Protein AF-A0A9E4AK08-F1 (afdb_monomer)

Secondary structure (DSSP, 8-state):
--------GGGS-HHHHHHHHHHHHHHHHHTT-HHHHHHHHHHHTT-TT-HHHHHHHHHHHHTTT--HHHHHHHHHHHHHHTT--

pLDDT: mean 72.12, std 13.11, range [38.84, 90.44]

Structure (mmCIF, N/CA/C/O backbone):
data_AF-A0A9E4AK08-F1
#
_entry.id   AF-A0A9E4AK08-F1
#
loop_
_atom_site.group_PDB
_atom_site.id
_atom_site.type_symbol
_atom_site.label_atom_id
_atom_site.label_alt_id
_atom_site.label_comp_id
_atom_site.label_asym_id
_atom_site.label_entity_id
_atom_site.label_seq_id
_atom_site.pdbx_PDB_ins_code
_atom_site.Cartn_x
_atom_site.Cartn_y
_atom_site.Cartn_z
_atom_site.occupancy
_atom_site.B_iso_or_equiv
_atom_site.auth_seq_id
_atom_site.auth_comp_id
_atom_site.auth_asym_id
_atom_site.auth_atom_id
_atom_site.pdbx_PDB_model_num
ATOM 1 N N . MET A 1 1 ? -13.829 23.224 14.574 1.00 45.19 1 MET A N 1
ATOM 2 C CA . MET A 1 1 ? -13.955 22.126 13.594 1.00 45.19 1 MET A CA 1
ATOM 3 C C . MET A 1 1 ? -13.622 20.851 14.353 1.00 45.19 1 MET A C 1
ATOM 5 O O . MET A 1 1 ? -12.554 20.814 14.949 1.00 45.19 1 MET A O 1
ATOM 9 N N . GLN A 1 2 ? -14.583 19.937 14.507 1.00 41.06 2 GLN A N 1
ATOM 10 C CA . GLN A 1 2 ? -14.488 18.780 15.407 1.00 41.06 2 GLN A CA 1
ATOM 11 C C . GLN A 1 2 ? -13.234 17.933 15.150 1.00 41.06 2 GLN A C 1
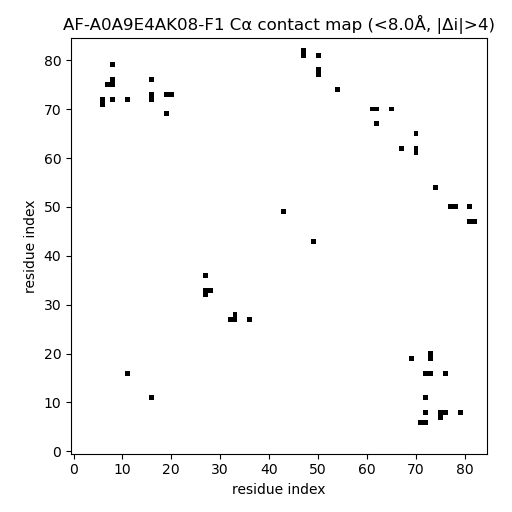ATOM 13 O O . GLN A 1 2 ? -12.976 17.511 14.026 1.00 41.06 2 GLN A O 1
ATOM 18 N N . ILE A 1 3 ? -12.486 17.698 16.228 1.00 60.47 3 ILE A N 1
ATOM 19 C CA . ILE A 1 3 ? -11.418 16.706 16.340 1.00 60.47 3 ILE A CA 1
ATOM 20 C C . ILE A 1 3 ? -12.064 15.334 16.096 1.00 60.47 3 ILE A C 1
ATOM 22 O O . ILE A 1 3 ? -12.918 14.928 16.879 1.00 60.47 3 ILE A O 1
ATOM 26 N N . SER A 1 4 ? -11.714 14.646 15.011 1.00 55.09 4 SER A N 1
ATOM 27 C CA . SER A 1 4 ? -11.973 13.203 14.882 1.00 55.09 4 SER A CA 1
ATOM 28 C C . SER A 1 4 ? -10.680 12.505 15.310 1.00 55.09 4 SER A C 1
ATOM 30 O O . SER A 1 4 ? -9.613 12.961 14.903 1.00 55.09 4 SER A O 1
ATOM 32 N N . GLN A 1 5 ? -10.771 11.530 16.219 1.00 57.12 5 GLN A N 1
ATOM 33 C CA . GLN A 1 5 ? -9.665 10.874 16.937 1.00 57.12 5 GLN A CA 1
ATOM 34 C C . GLN A 1 5 ? -8.426 10.511 16.085 1.00 57.12 5 GLN A C 1
ATOM 36 O O . GLN A 1 5 ? -8.549 10.335 14.872 1.00 57.12 5 GLN 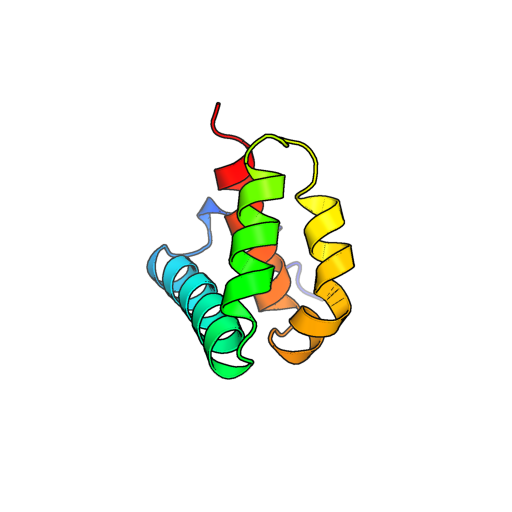A O 1
ATOM 41 N N . PRO A 1 6 ? -7.234 10.337 16.702 1.00 53.59 6 PRO A N 1
ATOM 42 C CA . PRO A 1 6 ? -6.139 9.649 16.023 1.00 53.59 6 PRO A CA 1
ATOM 43 C C . PRO A 1 6 ? -6.633 8.257 15.615 1.00 53.59 6 PRO A C 1
ATOM 45 O O . PRO A 1 6 ? -6.986 7.470 16.480 1.00 53.59 6 PRO A O 1
ATOM 48 N N . LEU A 1 7 ? -6.693 7.986 14.312 1.00 65.56 7 LEU A N 1
ATOM 49 C CA . LEU A 1 7 ? -7.046 6.678 13.773 1.00 65.56 7 LEU A CA 1
ATOM 50 C C . LEU A 1 7 ? -6.041 5.654 14.326 1.00 65.56 7 LEU A C 1
ATOM 52 O O . LEU A 1 7 ? -4.855 5.727 14.002 1.00 65.56 7 LEU A O 1
ATOM 56 N N . THR A 1 8 ? -6.490 4.755 15.199 1.00 68.50 8 THR A N 1
ATOM 57 C CA . THR A 1 8 ? -5.679 3.643 15.715 1.00 68.50 8 THR A CA 1
ATOM 58 C C . THR A 1 8 ? -6.157 2.324 15.117 1.00 68.50 8 THR A C 1
ATOM 60 O O . THR A 1 8 ? -7.309 2.196 14.708 1.00 68.50 8 THR A O 1
ATOM 63 N N . LEU A 1 9 ? -5.267 1.335 15.002 1.00 69.81 9 LEU A N 1
ATOM 64 C CA . LEU A 1 9 ? -5.597 0.080 14.322 1.00 69.81 9 LEU A CA 1
ATOM 65 C C . LEU A 1 9 ? -6.730 -0.700 15.002 1.00 69.81 9 LEU A C 1
ATOM 67 O O . LEU A 1 9 ? -7.541 -1.317 14.317 1.00 69.81 9 LEU A O 1
ATOM 71 N N . ASP A 1 10 ? -6.808 -0.630 16.330 1.00 77.00 10 ASP A N 1
ATOM 72 C CA . ASP A 1 10 ? -7.838 -1.305 17.126 1.00 77.00 10 ASP A CA 1
ATOM 73 C C . ASP A 1 10 ? -9.254 -0.754 16.861 1.00 77.00 10 ASP A C 1
ATOM 75 O O . ASP A 1 10 ? -10.247 -1.388 17.211 1.00 77.00 10 ASP A O 1
ATOM 79 N N . GLU A 1 11 ? -9.361 0.414 16.220 1.00 81.38 11 GLU A N 1
ATOM 80 C CA . GLU A 1 11 ? -10.628 1.049 15.847 1.00 81.38 11 GLU A CA 1
ATOM 81 C C . GLU A 1 11 ? -11.095 0.678 14.430 1.00 81.38 11 GLU A C 1
ATOM 83 O O . GLU A 1 11 ? -12.201 1.058 14.039 1.00 81.38 11 GLU A O 1
ATOM 88 N N . ILE A 1 12 ? -10.281 -0.044 13.649 1.00 81.38 12 ILE A N 1
ATOM 89 C CA . ILE A 1 12 ? -10.643 -0.496 12.300 1.00 81.38 12 ILE A CA 1
ATOM 90 C C . ILE A 1 12 ? -11.237 -1.910 12.405 1.00 81.38 12 ILE A C 1
ATOM 92 O O . ILE A 1 12 ? -10.510 -2.837 12.770 1.00 81.38 12 ILE A O 1
ATOM 96 N N . PRO A 1 13 ? -12.523 -2.114 12.068 1.00 87.38 13 PRO A N 1
ATOM 97 C CA . PRO A 1 13 ? -13.143 -3.437 12.059 1.00 87.38 13 PRO A CA 1
ATOM 98 C C . PRO A 1 13 ? 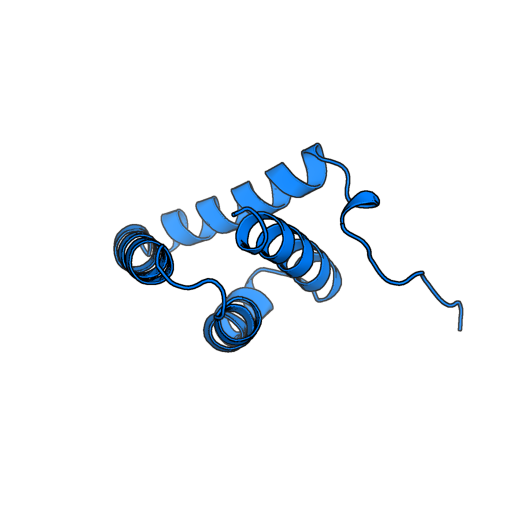-12.381 -4.427 11.170 1.00 87.38 13 PRO A C 1
ATOM 100 O O . PRO A 1 13 ? -11.897 -4.055 10.103 1.00 87.38 13 PRO A O 1
ATOM 103 N N . GLU A 1 14 ? -12.269 -5.687 11.592 1.00 84.38 14 GLU A N 1
ATOM 104 C CA . GLU A 1 14 ? -11.491 -6.715 10.880 1.00 84.38 14 GLU A CA 1
ATOM 105 C C . GLU A 1 14 ? -11.997 -6.955 9.445 1.00 84.38 14 GLU A C 1
ATOM 107 O O . GLU A 1 14 ? -11.201 -7.091 8.518 1.00 84.38 14 GLU A O 1
ATOM 112 N N . ASP A 1 15 ? -13.313 -6.891 9.236 1.00 86.50 15 ASP A N 1
ATOM 113 C CA . ASP A 1 15 ? -13.953 -6.956 7.920 1.00 86.50 15 ASP A CA 1
ATOM 114 C C . ASP A 1 15 ? -13.581 -5.763 7.027 1.00 86.50 15 ASP A C 1
ATOM 116 O O . ASP A 1 15 ? -13.374 -5.918 5.821 1.00 86.50 15 ASP A O 1
ATOM 120 N N . GLU A 1 16 ? -13.432 -4.571 7.611 1.00 85.00 16 GLU A N 1
ATOM 121 C CA . GLU A 1 16 ? -12.947 -3.396 6.888 1.00 85.00 16 GLU A CA 1
ATOM 122 C C . GLU A 1 16 ? -11.458 -3.537 6.530 1.00 85.00 16 GLU A C 1
ATOM 124 O O . GLU A 1 16 ? -11.052 -3.169 5.423 1.00 85.00 16 GLU A O 1
ATOM 129 N N . GLN A 1 17 ? -10.645 -4.118 7.418 1.00 84.19 17 GLN A N 1
ATOM 130 C CA . GLN A 1 17 ? -9.234 -4.399 7.136 1.00 84.19 17 GLN A CA 1
ATOM 131 C C . GLN A 1 17 ? -9.091 -5.377 5.962 1.00 84.19 17 GLN A C 1
ATOM 133 O O . GLN A 1 17 ? -8.373 -5.092 4.998 1.00 84.19 17 GLN A O 1
ATOM 138 N N . GLU A 1 18 ? -9.822 -6.494 5.995 1.00 86.88 18 GLU A N 1
ATOM 139 C CA . GLU A 1 18 ? -9.829 -7.494 4.925 1.00 86.88 18 GLU A CA 1
ATOM 140 C C . GLU A 1 18 ? -10.322 -6.900 3.598 1.00 86.88 18 GLU A C 1
ATOM 142 O O . GLU A 1 18 ? -9.724 -7.136 2.541 1.00 86.88 18 GLU A O 1
ATOM 147 N N . ALA A 1 19 ? -11.371 -6.073 3.634 1.00 87.19 19 ALA A N 1
ATOM 148 C CA . ALA A 1 19 ? -11.894 -5.402 2.449 1.00 87.19 19 ALA A CA 1
ATOM 149 C C . ALA A 1 19 ? -10.855 -4.465 1.809 1.00 87.19 19 ALA A C 1
ATOM 151 O O . ALA A 1 19 ? -10.699 -4.452 0.582 1.00 87.19 19 ALA A O 1
ATOM 152 N N . LEU A 1 20 ? -10.109 -3.709 2.620 1.00 82.50 20 LEU A N 1
ATOM 153 C CA . LEU A 1 20 ? -9.048 -2.819 2.141 1.00 82.50 20 LEU A CA 1
ATOM 154 C C . LEU A 1 20 ? -7.880 -3.603 1.527 1.00 82.50 20 LEU A C 1
ATOM 156 O O . LEU A 1 20 ? -7.429 -3.265 0.429 1.00 82.50 20 LEU A O 1
ATOM 160 N N . LEU A 1 21 ? -7.436 -4.684 2.173 1.00 84.81 21 LEU A N 1
ATOM 161 C CA . LEU A 1 21 ? -6.399 -5.576 1.640 1.00 84.81 21 LEU A CA 1
ATOM 162 C C . LEU A 1 21 ? -6.839 -6.221 0.315 1.00 84.81 21 LEU A C 1
ATOM 164 O O . LEU A 1 21 ? -6.096 -6.219 -0.671 1.00 84.81 21 LEU A O 1
ATOM 168 N N . THR A 1 22 ? -8.083 -6.697 0.254 1.00 88.44 22 THR A N 1
ATOM 169 C CA . THR A 1 22 ? -8.678 -7.303 -0.947 1.00 88.44 22 THR A CA 1
ATOM 170 C C . THR A 1 22 ? -8.77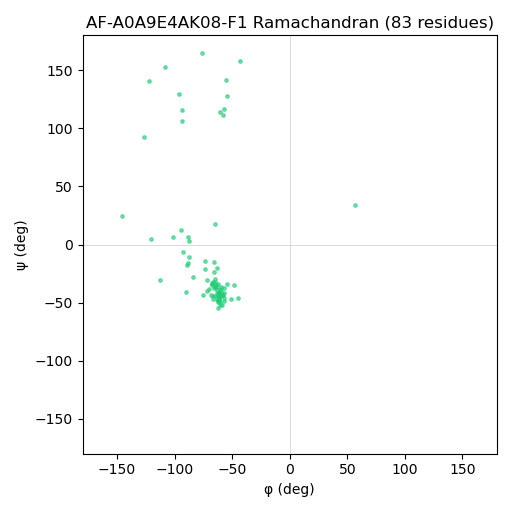0 -6.303 -2.097 1.00 88.44 22 THR A C 1
ATOM 172 O O . THR A 1 22 ? -8.483 -6.643 -3.251 1.00 88.44 22 THR A O 1
ATOM 175 N N . LYS A 1 23 ? -9.111 -5.043 -1.802 1.00 85.88 23 LYS A N 1
ATOM 176 C CA . LYS A 1 23 ? -9.131 -3.953 -2.785 1.00 85.88 23 LYS A CA 1
ATOM 177 C C . LYS A 1 23 ? -7.741 -3.720 -3.389 1.00 85.88 23 LYS A C 1
ATOM 179 O O . LYS A 1 23 ? -7.630 -3.624 -4.613 1.00 85.88 23 LYS A O 1
ATOM 184 N N . VAL A 1 24 ? -6.680 -3.703 -2.573 1.00 82.88 24 VAL A N 1
ATOM 185 C CA . VAL A 1 24 ? -5.288 -3.605 -3.062 1.00 82.88 24 VAL A CA 1
ATOM 186 C C . VAL A 1 24 ? -4.929 -4.788 -3.956 1.00 82.88 24 VAL A C 1
ATOM 188 O O . VAL A 1 24 ? -4.475 -4.590 -5.085 1.00 82.88 24 VAL A O 1
ATOM 191 N N . ALA A 1 25 ? -5.156 -6.014 -3.481 1.00 86.50 25 ALA A N 1
ATOM 192 C CA . ALA A 1 25 ? -4.834 -7.227 -4.228 1.00 86.50 25 ALA A CA 1
ATOM 193 C C . ALA A 1 25 ? -5.544 -7.260 -5.594 1.00 86.50 25 ALA A C 1
ATOM 195 O O . ALA A 1 25 ? -4.932 -7.574 -6.619 1.00 86.50 25 ALA A O 1
ATOM 196 N N . THR A 1 26 ? -6.813 -6.852 -5.627 1.00 89.25 26 THR A N 1
ATOM 197 C CA . THR A 1 26 ? -7.616 -6.774 -6.853 1.00 89.25 26 THR A CA 1
ATOM 198 C C . THR A 1 26 ? -7.029 -5.779 -7.853 1.00 89.25 26 THR A C 1
ATOM 200 O O . THR A 1 26 ? -6.904 -6.098 -9.037 1.00 89.25 26 THR A O 1
ATOM 203 N N . GLU A 1 27 ? -6.616 -4.592 -7.407 1.00 86.19 27 GLU A N 1
ATOM 204 C CA . GLU A 1 27 ? -6.012 -3.586 -8.287 1.00 86.19 27 GLU A CA 1
ATOM 205 C C . GLU A 1 27 ? -4.641 -4.020 -8.829 1.00 86.19 27 GLU A C 1
ATOM 207 O O . GLU A 1 27 ? -4.339 -3.768 -9.999 1.00 86.19 27 GLU A O 1
ATOM 212 N N . ILE A 1 28 ? -3.842 -4.744 -8.036 1.00 86.31 28 ILE A N 1
ATOM 213 C CA . ILE A 1 28 ? -2.580 -5.349 -8.495 1.00 86.31 28 ILE A CA 1
ATOM 214 C C . ILE A 1 28 ? -2.843 -6.337 -9.638 1.00 86.31 28 ILE A C 1
ATOM 216 O O . ILE A 1 28 ? -2.204 -6.251 -10.693 1.00 86.31 28 ILE A O 1
ATOM 220 N N . VAL A 1 29 ? -3.803 -7.252 -9.459 1.00 90.25 29 VAL A N 1
ATOM 221 C CA . VAL A 1 29 ? -4.170 -8.253 -10.476 1.00 90.25 29 VAL A CA 1
ATOM 222 C C . VAL A 1 29 ? -4.725 -7.575 -11.726 1.00 90.25 29 VAL A C 1
ATOM 224 O O . VAL A 1 29 ? -4.269 -7.850 -12.839 1.00 90.25 29 VAL A O 1
ATOM 227 N N . ARG A 1 30 ? -5.658 -6.633 -11.557 1.00 90.38 30 ARG A N 1
ATOM 228 C CA . ARG A 1 30 ? -6.295 -5.893 -12.653 1.00 90.38 30 ARG A CA 1
ATOM 229 C C . ARG A 1 30 ? -5.276 -5.159 -13.526 1.00 90.38 30 ARG A C 1
ATOM 231 O O . ARG A 1 30 ? -5.435 -5.108 -14.744 1.00 90.38 30 ARG A O 1
ATOM 238 N N . ARG A 1 31 ? -4.219 -4.614 -12.920 1.00 88.31 31 ARG A N 1
ATOM 239 C CA . ARG A 1 31 ? -3.144 -3.884 -13.615 1.00 88.31 31 ARG A CA 1
ATOM 240 C C . ARG A 1 31 ? -2.017 -4.790 -14.117 1.00 88.31 31 ARG A C 1
ATOM 242 O O . ARG A 1 31 ? -1.057 -4.287 -14.691 1.00 88.31 31 ARG A O 1
ATOM 249 N N . ARG A 1 32 ? -2.131 -6.114 -13.936 1.00 90.44 32 ARG A N 1
ATOM 250 C CA . ARG A 1 32 ? -1.101 -7.117 -14.270 1.00 90.44 32 ARG A CA 1
ATOM 251 C C . ARG A 1 32 ? 0.240 -6.857 -13.571 1.00 90.44 32 ARG A C 1
ATOM 253 O O . ARG A 1 32 ? 1.300 -7.161 -14.110 1.00 90.44 32 ARG A O 1
ATOM 260 N N . LEU A 1 33 ? 0.188 -6.325 -12.349 1.00 89.56 33 LEU A N 1
ATOM 261 C CA . LEU A 1 33 ? 1.355 -6.015 -11.518 1.00 89.56 33 LEU A CA 1
ATOM 262 C C . LEU A 1 33 ? 1.709 -7.145 -10.538 1.00 89.56 33 LEU A C 1
ATOM 264 O O . LEU A 1 33 ? 2.524 -6.950 -9.643 1.00 89.56 33 LEU A O 1
ATOM 268 N N . THR A 1 34 ? 1.129 -8.338 -10.694 1.00 88.94 34 THR A N 1
ATOM 269 C CA . THR A 1 34 ? 1.335 -9.468 -9.775 1.00 88.94 34 THR A CA 1
ATOM 270 C C . THR A 1 34 ? 2.810 -9.850 -9.627 1.00 88.94 34 THR A C 1
ATOM 272 O O . THR A 1 34 ? 3.292 -10.002 -8.512 1.00 88.94 34 THR A O 1
ATOM 275 N N . VAL A 1 35 ? 3.550 -9.955 -10.737 1.00 88.56 35 VAL A N 1
ATOM 276 C CA . VAL A 1 35 ? 4.979 -10.320 -10.727 1.00 88.56 35 VAL A CA 1
ATOM 277 C C . VAL A 1 35 ? 5.843 -9.293 -9.978 1.00 88.56 35 VAL A C 1
ATOM 279 O O . VAL A 1 35 ? 6.545 -9.695 -9.050 1.00 88.56 35 VAL A O 1
ATOM 282 N N . PRO A 1 36 ? 5.808 -7.985 -10.309 1.00 82.94 36 PRO A N 1
ATOM 283 C CA . PRO A 1 36 ? 6.583 -7.000 -9.560 1.00 82.94 36 PRO A CA 1
ATOM 284 C C . PRO A 1 36 ? 6.120 -6.857 -8.103 1.00 82.94 36 PRO A C 1
ATOM 286 O O . PRO A 1 36 ? 6.964 -6.630 -7.244 1.00 82.94 36 PRO A O 1
ATOM 289 N N . ALA A 1 37 ? 4.830 -7.040 -7.795 1.00 84.94 37 ALA A N 1
ATOM 290 C CA . ALA A 1 37 ? 4.337 -7.015 -6.416 1.00 84.94 37 ALA A CA 1
ATOM 291 C C . ALA A 1 37 ? 4.902 -8.169 -5.571 1.00 84.94 37 ALA A C 1
ATOM 293 O O . ALA A 1 37 ? 5.359 -7.936 -4.458 1.00 84.94 37 ALA A O 1
ATOM 294 N N . ILE A 1 38 ? 4.931 -9.395 -6.107 1.00 85.44 38 ILE A N 1
ATOM 295 C CA . ILE A 1 38 ? 5.544 -10.545 -5.425 1.00 85.44 38 ILE A CA 1
ATOM 296 C C . ILE A 1 38 ? 7.035 -10.295 -5.206 1.00 85.44 38 ILE A C 1
ATOM 298 O O . ILE A 1 38 ? 7.512 -10.464 -4.091 1.00 85.44 38 ILE A O 1
ATOM 302 N N . LEU A 1 39 ? 7.762 -9.849 -6.238 1.00 83.44 39 LEU A N 1
ATOM 303 C CA . LEU A 1 39 ? 9.191 -9.546 -6.119 1.00 83.44 39 LEU A CA 1
ATOM 304 C C . LEU A 1 39 ? 9.448 -8.491 -5.036 1.00 83.44 39 LEU A C 1
ATOM 306 O O . LEU A 1 39 ? 10.351 -8.655 -4.222 1.00 83.44 39 LEU A O 1
ATOM 310 N N . PHE A 1 40 ? 8.625 -7.442 -5.005 1.00 80.44 40 PHE A N 1
ATOM 311 C CA . PHE A 1 40 ? 8.693 -6.397 -3.995 1.00 80.44 40 PHE A CA 1
ATOM 312 C C . PHE A 1 40 ? 8.506 -6.969 -2.583 1.00 80.44 40 PHE A C 1
ATOM 314 O O . PHE A 1 40 ? 9.355 -6.762 -1.717 1.00 80.44 40 PHE A O 1
ATOM 321 N N . LEU A 1 41 ? 7.438 -7.741 -2.360 1.00 78.31 41 LEU A N 1
ATOM 322 C CA . LEU A 1 41 ? 7.157 -8.368 -1.065 1.00 78.31 41 LEU A CA 1
ATOM 323 C C . LEU A 1 41 ? 8.285 -9.311 -0.634 1.00 78.31 41 LEU A C 1
ATOM 325 O O . LEU A 1 41 ? 8.698 -9.281 0.521 1.00 78.31 41 LEU A O 1
ATOM 329 N N . GLU A 1 42 ? 8.845 -10.080 -1.567 1.00 75.81 42 GLU A N 1
ATOM 330 C CA . GLU A 1 42 ? 9.959 -10.990 -1.304 1.00 75.81 42 GLU A CA 1
ATOM 331 C C . GLU A 1 42 ? 11.234 -10.239 -0.902 1.00 75.81 42 GLU A C 1
ATOM 333 O O . GLU A 1 42 ? 11.957 -10.675 -0.009 1.00 75.81 42 GLU A O 1
ATOM 338 N N . THR A 1 43 ? 11.480 -9.071 -1.506 1.00 69.94 43 THR A N 1
ATOM 339 C CA . THR A 1 43 ? 12.593 -8.190 -1.119 1.00 69.94 43 THR A CA 1
ATOM 340 C C . THR A 1 43 ? 12.357 -7.465 0.207 1.00 69.94 43 THR A C 1
ATOM 342 O O . THR A 1 43 ? 13.321 -7.058 0.852 1.00 69.94 43 THR A O 1
ATOM 345 N N . CYS A 1 44 ? 11.098 -7.340 0.639 1.00 65.88 44 CYS A N 1
ATOM 346 C CA . CYS A 1 44 ? 10.716 -6.747 1.921 1.00 65.88 44 CYS A CA 1
ATOM 347 C C . CYS A 1 44 ? 10.656 -7.752 3.079 1.00 65.88 44 CYS A C 1
ATOM 349 O O . CYS A 1 44 ? 10.748 -7.321 4.225 1.00 65.88 44 CYS A O 1
ATOM 351 N N . LYS A 1 45 ? 10.582 -9.068 2.817 1.00 60.38 45 LYS A N 1
ATOM 352 C CA . LYS A 1 45 ? 10.638 -10.122 3.852 1.00 60.38 45 LYS A CA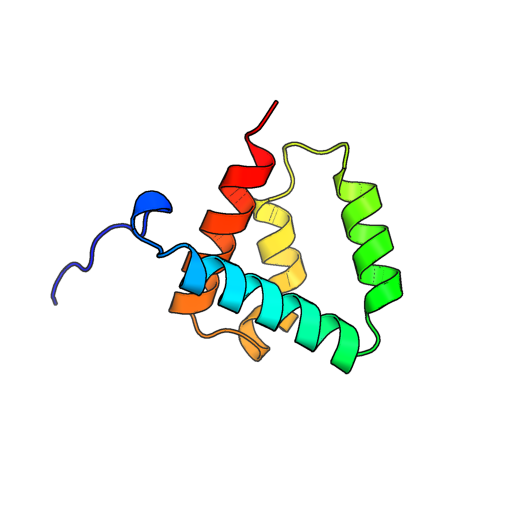 1
ATOM 353 C C . LYS A 1 45 ? 11.795 -9.979 4.865 1.00 60.38 45 LYS A C 1
ATOM 355 O O . LYS A 1 45 ? 11.570 -10.313 6.022 1.00 60.38 45 LYS A O 1
ATOM 360 N N . PRO A 1 46 ? 13.003 -9.495 4.509 1.00 58.28 46 PRO A N 1
ATOM 361 C CA . PRO A 1 46 ? 14.067 -9.275 5.492 1.00 58.28 46 PRO A CA 1
ATOM 362 C C . PRO A 1 46 ? 14.082 -7.888 6.179 1.00 58.28 46 PRO A C 1
ATOM 364 O O . PRO A 1 46 ? 15.041 -7.610 6.897 1.00 58.28 46 PRO A O 1
ATOM 367 N N . ILE A 1 47 ? 13.106 -6.985 5.981 1.00 54.75 47 ILE A N 1
ATOM 368 C CA . ILE A 1 47 ? 13.284 -5.555 6.317 1.00 54.75 47 ILE A CA 1
ATOM 369 C C . ILE A 1 47 ? 12.179 -4.991 7.233 1.00 54.75 47 ILE A C 1
ATOM 371 O O . ILE A 1 47 ? 11.211 -4.397 6.765 1.00 54.75 47 ILE A O 1
ATOM 375 N N . ASN A 1 48 ? 12.412 -5.023 8.550 1.00 54.50 48 ASN A N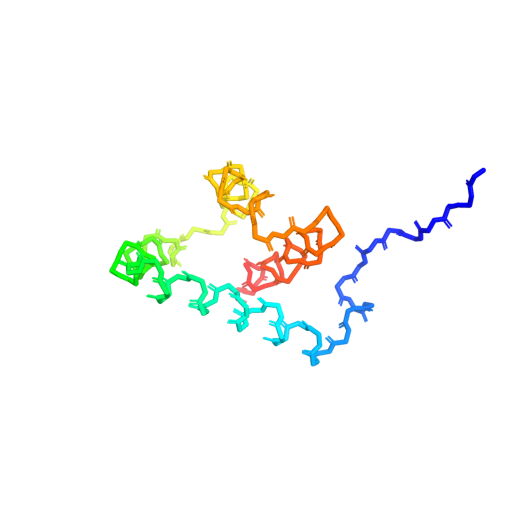 1
ATOM 376 C CA . ASN A 1 48 ? 11.618 -4.345 9.600 1.00 54.50 48 ASN A CA 1
ATOM 377 C C . ASN A 1 48 ? 11.634 -2.792 9.544 1.00 54.50 48 ASN A C 1
ATOM 379 O O . ASN A 1 48 ? 11.339 -2.131 10.535 1.00 54.50 48 ASN A O 1
ATOM 383 N N . PHE A 1 49 ? 12.019 -2.160 8.427 1.00 54.88 49 PHE A N 1
ATOM 384 C CA . PHE A 1 49 ? 12.279 -0.708 8.401 1.00 54.88 49 PHE A CA 1
ATOM 385 C C . PHE A 1 49 ? 11.922 0.019 7.094 1.00 54.88 49 PHE A C 1
ATOM 387 O O . PHE A 1 49 ? 12.497 1.060 6.784 1.00 54.88 49 PHE A O 1
ATOM 394 N N . ILE A 1 50 ? 10.994 -0.500 6.283 1.00 60.09 50 ILE A N 1
ATOM 395 C CA . ILE A 1 50 ? 10.568 0.193 5.046 1.00 60.09 50 ILE A CA 1
ATOM 396 C C . ILE A 1 50 ? 9.067 0.513 5.016 1.00 60.09 50 ILE A C 1
ATOM 398 O O . ILE A 1 50 ? 8.621 1.120 4.056 1.00 60.09 50 ILE A O 1
ATOM 402 N N . GLY A 1 51 ? 8.284 0.262 6.073 1.00 56.59 51 GLY A N 1
ATOM 403 C CA . GLY A 1 51 ? 6.843 0.586 6.085 1.00 56.59 51 GLY A CA 1
ATOM 404 C C . GLY A 1 51 ? 6.523 2.037 5.677 1.00 56.59 51 GLY A C 1
ATOM 405 O O . GLY A 1 51 ? 5.717 2.277 4.779 1.00 56.59 5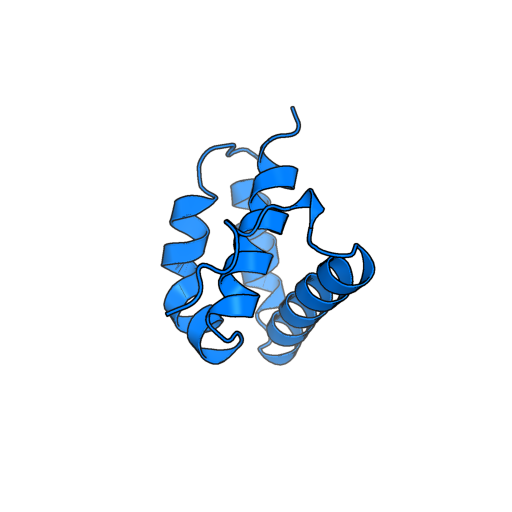1 GLY A O 1
ATOM 406 N N . SER A 1 52 ? 7.251 3.009 6.235 1.00 58.94 52 SER A N 1
ATOM 407 C CA . SER A 1 52 ? 7.071 4.437 5.928 1.00 58.94 52 SER A CA 1
ATOM 408 C C . SER A 1 52 ? 7.565 4.850 4.533 1.00 58.94 52 SER A C 1
ATOM 410 O O . SER A 1 52 ? 6.990 5.745 3.918 1.00 58.94 52 SER A O 1
ATOM 412 N N . GLN A 1 53 ? 8.595 4.189 3.994 1.00 62.38 53 GLN A N 1
ATOM 413 C CA . GLN A 1 53 ? 9.151 4.481 2.663 1.00 62.38 53 GLN A CA 1
ATOM 414 C C . GLN A 1 53 ? 8.376 3.774 1.541 1.00 62.38 53 GLN A C 1
ATOM 416 O O . GLN A 1 53 ? 8.265 4.301 0.434 1.00 62.38 53 GLN A O 1
ATOM 421 N N . MET A 1 54 ? 7.765 2.625 1.843 1.00 65.38 54 MET A N 1
ATOM 422 C CA . MET A 1 54 ? 6.832 1.905 0.973 1.00 65.38 54 MET A CA 1
ATOM 423 C C . MET A 1 54 ? 5.651 2.794 0.590 1.00 65.38 54 MET A C 1
ATOM 425 O O . MET A 1 54 ? 5.316 2.945 -0.581 1.00 65.38 54 MET A O 1
ATOM 429 N N . LEU A 1 55 ? 5.062 3.442 1.593 1.00 60.66 55 LEU A N 1
ATOM 430 C CA . LEU A 1 55 ? 3.939 4.356 1.432 1.00 60.66 55 LEU A CA 1
ATOM 431 C C . LEU A 1 55 ? 4.291 5.553 0.530 1.00 60.66 55 LEU A C 1
ATOM 433 O O . LEU A 1 55 ? 3.498 5.934 -0.328 1.00 60.66 55 LEU A O 1
ATOM 437 N N . ILE A 1 56 ? 5.516 6.083 0.631 1.00 62.09 56 ILE A N 1
ATOM 438 C CA . ILE A 1 56 ? 6.020 7.151 -0.250 1.00 62.09 56 ILE A CA 1
ATOM 439 C C . ILE A 1 56 ? 6.229 6.642 -1.687 1.00 62.09 56 ILE A C 1
ATOM 441 O O . ILE A 1 56 ? 5.836 7.321 -2.637 1.00 62.09 56 ILE A O 1
ATOM 445 N N . ALA A 1 57 ? 6.800 5.447 -1.864 1.00 66.00 57 ALA A N 1
ATOM 446 C CA . ALA A 1 57 ? 7.023 4.841 -3.180 1.00 66.00 57 ALA A CA 1
ATOM 447 C C . ALA A 1 57 ? 5.711 4.461 -3.892 1.00 66.00 57 ALA A C 1
ATOM 449 O O . ALA A 1 57 ? 5.608 4.558 -5.117 1.00 66.00 57 ALA A O 1
ATOM 450 N N . LEU A 1 58 ? 4.695 4.062 -3.125 1.00 65.25 58 LEU A N 1
ATOM 451 C CA . LEU A 1 58 ? 3.370 3.701 -3.621 1.00 65.25 58 LEU A CA 1
ATOM 452 C C . LEU A 1 58 ? 2.412 4.892 -3.739 1.00 65.25 58 LEU A C 1
ATOM 454 O O . LEU A 1 58 ? 1.373 4.756 -4.383 1.00 65.25 58 LEU A O 1
ATOM 458 N N . ASN A 1 59 ? 2.761 6.064 -3.202 1.00 63.91 59 ASN A N 1
ATOM 459 C CA . ASN A 1 59 ? 1.950 7.283 -3.233 1.00 63.91 59 ASN A CA 1
ATOM 460 C C . ASN A 1 59 ? 1.314 7.611 -4.610 1.00 63.91 59 ASN A C 1
ATOM 462 O O . ASN A 1 59 ? 0.106 7.851 -4.649 1.00 63.91 59 ASN A O 1
ATOM 466 N N . PRO A 1 60 ? 2.026 7.553 -5.762 1.00 61.81 60 PRO A N 1
ATOM 467 C CA . PRO A 1 60 ? 1.406 7.834 -7.064 1.00 61.81 60 PRO A CA 1
ATOM 468 C C . PRO A 1 60 ? 0.341 6.808 -7.492 1.00 61.81 60 PRO A C 1
ATOM 470 O O . PRO A 1 60 ? -0.543 7.133 -8.282 1.00 61.81 60 PRO A O 1
ATOM 473 N N . PHE A 1 61 ? 0.390 5.578 -6.976 1.00 68.81 61 PHE A N 1
ATOM 474 C CA . PHE A 1 61 ? -0.605 4.538 -7.254 1.00 68.81 61 PHE A CA 1
ATOM 475 C C . PHE A 1 61 ? -1.752 4.582 -6.248 1.00 68.81 61 PHE A C 1
ATOM 477 O O . PHE A 1 61 ? -2.918 4.458 -6.615 1.00 68.81 61 PHE A O 1
ATOM 484 N N . VAL A 1 62 ? -1.417 4.808 -4.984 1.00 63.50 62 VAL A N 1
ATOM 485 C CA . VAL A 1 62 ? -2.342 4.788 -3.857 1.00 63.50 62 VAL A CA 1
ATOM 486 C C . VAL A 1 62 ? -3.264 6.003 -3.874 1.00 63.50 62 VAL A C 1
ATOM 488 O O . VAL A 1 62 ? -4.465 5.821 -3.723 1.00 63.50 62 VAL A O 1
ATOM 491 N N . ALA A 1 63 ? -2.770 7.199 -4.209 1.00 63.81 63 ALA A N 1
ATOM 492 C CA . ALA A 1 63 ? -3.610 8.390 -4.386 1.00 63.81 63 ALA A CA 1
ATOM 493 C C . ALA A 1 63 ? -4.633 8.263 -5.538 1.00 63.81 63 ALA A C 1
ATOM 495 O O . ALA A 1 63 ? -5.629 8.981 -5.569 1.00 63.81 63 ALA A O 1
ATOM 496 N N . SER A 1 64 ? -4.407 7.346 -6.488 1.00 66.38 64 SER A N 1
ATOM 497 C CA . SER A 1 64 ? -5.354 7.038 -7.569 1.00 66.38 64 SER A CA 1
ATOM 498 C C . SER A 1 64 ? -6.373 5.950 -7.196 1.00 66.38 64 SER A C 1
ATOM 500 O O . SER A 1 64 ? -7.348 5.781 -7.929 1.00 66.38 64 SER A O 1
ATOM 502 N N . ILE A 1 65 ? -6.138 5.180 -6.128 1.00 63.06 65 ILE A N 1
ATOM 503 C CA . ILE A 1 65 ? -6.936 3.998 -5.745 1.00 63.06 65 ILE A CA 1
ATOM 504 C C . ILE A 1 65 ? -7.701 4.235 -4.429 1.00 63.06 65 ILE A C 1
ATOM 506 O O . ILE A 1 65 ? -8.803 3.707 -4.244 1.00 63.06 65 ILE A O 1
ATOM 510 N N . PHE A 1 66 ? -7.137 5.047 -3.537 1.00 67.44 66 PHE A N 1
ATOM 511 C CA . PHE A 1 66 ? -7.613 5.302 -2.185 1.00 67.44 66 PHE A CA 1
ATOM 512 C C . PHE A 1 66 ? -7.872 6.791 -1.968 1.00 67.44 66 PHE A C 1
ATOM 514 O O . PHE A 1 66 ? -7.102 7.647 -2.405 1.00 67.44 66 PHE A O 1
ATOM 521 N N . ASN A 1 67 ? -8.954 7.103 -1.256 1.00 71.69 67 ASN A N 1
ATOM 522 C CA . ASN A 1 67 ? -9.124 8.434 -0.679 1.00 71.69 67 ASN A CA 1
ATOM 523 C C . ASN A 1 67 ? -8.222 8.587 0.566 1.00 71.69 67 ASN A C 1
ATOM 525 O O . ASN A 1 67 ? -7.720 7.604 1.113 1.00 71.69 67 ASN A O 1
ATOM 529 N N . THR A 1 68 ? -8.018 9.822 1.031 1.00 71.56 68 THR A N 1
ATOM 530 C CA . THR A 1 68 ? -7.109 10.133 2.149 1.00 71.56 68 THR A CA 1
ATOM 531 C C . THR A 1 68 ? -7.404 9.332 3.424 1.00 71.56 68 THR A C 1
ATOM 533 O O . THR A 1 68 ? -6.473 8.977 4.141 1.00 71.56 68 THR A O 1
ATOM 536 N N . ALA A 1 69 ? -8.674 9.021 3.703 1.00 75.69 69 ALA A N 1
ATOM 537 C CA . ALA A 1 69 ? -9.066 8.265 4.891 1.00 75.69 69 ALA A CA 1
ATOM 538 C C . ALA A 1 69 ? -8.743 6.769 4.755 1.00 75.69 69 ALA A C 1
ATOM 540 O O . ALA A 1 69 ? -8.192 6.168 5.675 1.00 75.69 69 ALA A O 1
ATOM 541 N N . GLU A 1 70 ? -9.023 6.172 3.595 1.00 75.62 70 GLU A N 1
ATOM 542 C CA . GLU A 1 70 ? -8.674 4.773 3.328 1.00 75.62 70 GLU A CA 1
ATOM 543 C C . GLU A 1 70 ? -7.154 4.559 3.319 1.00 75.62 70 GLU A C 1
ATOM 545 O O . GLU A 1 70 ? -6.674 3.531 3.787 1.00 75.62 70 GLU A O 1
ATOM 550 N N . TYR A 1 71 ? -6.387 5.546 2.844 1.00 76.31 71 TYR A N 1
ATOM 551 C CA . TYR A 1 71 ? -4.927 5.498 2.880 1.00 76.31 71 TYR A CA 1
ATOM 552 C C . TYR A 1 71 ? -4.373 5.427 4.306 1.00 76.31 71 TYR A C 1
ATOM 554 O O . TYR A 1 71 ? -3.496 4.613 4.587 1.00 76.31 71 TYR A O 1
ATOM 562 N N . GLN A 1 72 ? -4.903 6.255 5.211 1.00 78.38 72 GLN A N 1
ATOM 563 C CA . GLN A 1 72 ? -4.500 6.247 6.619 1.00 78.38 72 GLN A CA 1
ATOM 564 C C . GLN A 1 72 ? -4.833 4.907 7.286 1.00 78.38 72 GLN A C 1
ATOM 566 O O . GLN A 1 72 ? -3.992 4.357 7.991 1.00 78.38 72 GLN A O 1
ATOM 571 N N . LYS A 1 73 ? -6.015 4.342 7.004 1.00 79.75 73 LYS A N 1
ATOM 572 C CA . LYS A 1 73 ? -6.414 3.009 7.488 1.00 79.75 73 LYS A CA 1
ATOM 573 C C . LYS A 1 73 ? -5.478 1.916 6.980 1.00 79.75 73 LYS A C 1
ATOM 575 O O . LYS A 1 73 ? -4.992 1.107 7.761 1.00 79.75 73 LYS A O 1
ATOM 580 N N . PHE A 1 74 ? -5.175 1.931 5.685 1.00 77.94 74 PHE A N 1
ATOM 581 C CA . PHE A 1 74 ? -4.275 0.962 5.068 1.00 77.94 74 PHE A CA 1
ATOM 582 C C . PHE A 1 74 ? -2.853 1.023 5.647 1.00 77.94 74 PHE A C 1
ATOM 584 O O . PHE A 1 74 ? -2.259 -0.016 5.923 1.00 77.94 74 PHE A O 1
ATOM 591 N N . ALA A 1 75 ? -2.319 2.225 5.879 1.00 77.19 75 ALA A N 1
ATOM 592 C CA . ALA A 1 75 ? -1.002 2.408 6.485 1.00 77.19 75 ALA A CA 1
ATOM 593 C C . ALA A 1 75 ? -0.903 1.771 7.884 1.00 77.19 75 ALA A C 1
ATOM 595 O O . ALA A 1 75 ? 0.071 1.076 8.162 1.00 77.19 75 ALA A O 1
ATOM 596 N N . LEU A 1 76 ? -1.933 1.947 8.720 1.00 80.12 76 LEU A N 1
ATOM 597 C CA . LEU A 1 76 ? -1.987 1.370 10.069 1.00 80.12 76 LEU A CA 1
ATOM 598 C C . LEU A 1 76 ? -2.050 -0.163 10.056 1.00 80.12 76 LEU A C 1
ATOM 600 O O . LEU A 1 76 ? -1.426 -0.805 10.898 1.00 80.12 76 LEU A O 1
ATOM 604 N N . ILE A 1 77 ? -2.774 -0.752 9.096 1.00 77.19 77 ILE A N 1
ATOM 605 C CA . ILE A 1 77 ? -2.866 -2.214 8.932 1.00 77.19 77 ILE A CA 1
ATOM 606 C C . ILE A 1 77 ? -1.482 -2.799 8.614 1.00 77.19 77 ILE A C 1
ATOM 608 O O . ILE A 1 77 ? -1.050 -3.753 9.257 1.00 77.19 77 ILE A O 1
ATOM 612 N N . ILE A 1 78 ? -0.758 -2.191 7.668 1.00 75.38 78 ILE A N 1
ATOM 613 C CA . ILE A 1 78 ? 0.579 -2.646 7.252 1.00 75.38 78 ILE A CA 1
ATOM 614 C C . ILE A 1 78 ? 1.625 -2.477 8.370 1.00 75.38 78 ILE A C 1
ATOM 616 O O . ILE A 1 78 ? 2.554 -3.278 8.470 1.00 75.38 78 ILE A O 1
ATOM 620 N N . GLU A 1 79 ? 1.491 -1.457 9.222 1.00 70.56 79 GLU A N 1
ATOM 621 C CA . GLU A 1 79 ? 2.426 -1.188 10.324 1.00 70.56 79 GLU A CA 1
ATOM 622 C C . GLU A 1 79 ? 2.398 -2.269 11.423 1.00 70.56 79 GLU A C 1
ATOM 624 O O . GLU A 1 79 ? 3.4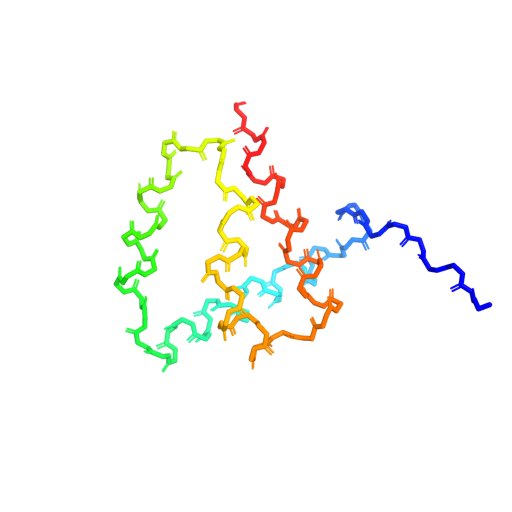48 -2.606 11.971 1.00 70.56 79 GLU A O 1
ATOM 629 N N . LYS A 1 80 ? 1.235 -2.877 11.708 1.00 68.50 80 LYS A N 1
ATOM 630 C CA . LYS A 1 80 ? 1.106 -3.968 12.697 1.00 68.50 80 LYS A CA 1
ATOM 631 C C . LYS A 1 80 ? 1.830 -5.235 12.273 1.00 68.50 80 LYS A C 1
ATOM 633 O O . LYS A 1 80 ? 2.562 -5.802 13.080 1.00 68.50 80 LYS A O 1
ATOM 638 N N . ASP A 1 81 ? 1.645 -5.658 11.025 1.00 59.31 81 ASP A N 1
ATOM 639 C CA . ASP A 1 81 ? 2.270 -6.879 10.505 1.00 59.31 81 ASP A CA 1
ATOM 640 C C . ASP A 1 81 ? 3.801 -6.756 10.459 1.00 59.31 81 ASP A C 1
ATOM 642 O O . ASP A 1 81 ? 4.508 -7.740 10.663 1.00 59.31 81 ASP A O 1
ATOM 646 N N . ALA A 1 82 ? 4.326 -5.540 10.270 1.00 56.75 82 ALA A N 1
ATOM 647 C CA . ALA A 1 82 ? 5.763 -5.268 10.295 1.00 56.75 82 ALA A CA 1
ATOM 648 C C . ALA A 1 82 ? 6.389 -5.299 11.705 1.00 56.75 82 ALA A C 1
ATOM 650 O O . ALA A 1 82 ? 7.612 -5.325 11.823 1.00 56.75 82 ALA A O 1
ATOM 651 N N . ASN A 1 83 ? 5.586 -5.270 12.774 1.00 51.78 83 ASN A N 1
ATOM 652 C CA . ASN A 1 83 ? 6.069 -5.224 14.158 1.00 51.78 83 ASN A CA 1
ATOM 653 C C . ASN A 1 83 ? 6.025 -6.591 14.872 1.00 51.78 83 ASN A C 1
ATOM 655 O O . ASN A 1 83 ? 6.290 -6.671 16.073 1.00 51.78 83 ASN A O 1
ATOM 659 N N . VAL A 1 84 ? 5.697 -7.676 14.166 1.00 44.56 84 VAL A N 1
ATOM 660 C CA . VAL A 1 84 ? 5.689 -9.026 14.746 1.00 44.56 84 VAL A CA 1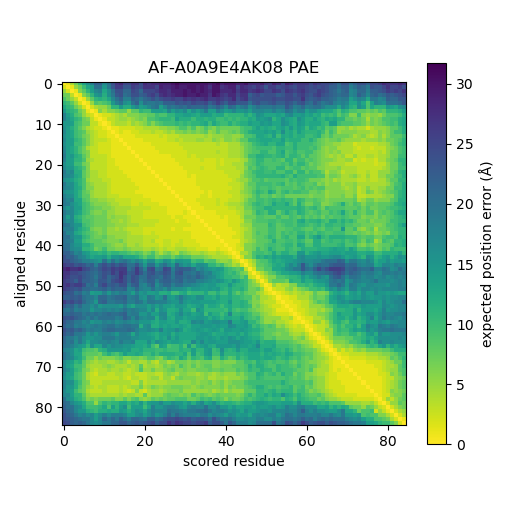
ATOM 661 C C . VAL A 1 84 ? 7.040 -9.696 14.484 1.00 44.56 84 VAL A C 1
ATOM 663 O O . VAL A 1 84 ? 7.354 -10.068 13.356 1.00 44.56 84 VAL A O 1
ATOM 666 N N . ASN A 1 85 ? 7.844 -9.807 15.543 1.00 38.84 85 ASN A N 1
ATOM 667 C CA . ASN A 1 85 ? 9.088 -10.579 15.613 1.00 38.84 85 ASN A CA 1
ATOM 668 C C . ASN A 1 85 ? 8.820 -11.889 16.362 1.00 38.84 85 ASN A C 1
ATOM 670 O O . ASN A 1 85 ? 8.137 -11.808 17.412 1.00 38.84 85 ASN A O 1
#

Radius of gyration: 13.67 Å; Cα contacts (8 Å, |Δi|>4): 30; chains: 1; bounding box: 29×33×31 Å

Foldseek 3Di:
DDDDDDDALVPQDPVNLVVLVVLVVVVCVVVVVVVVVVVVVVVCVVPLDCLVVVLVVCVVVCVVRDDPVSSSNNSNSVNVVSPDD

Mean predicted aligned error: 10.55 Å

Solvent-accessible surface area (backbone atoms only — not comparable to full-atom values): 5283 Å² total; per-residue (Å²): 131,85,86,74,75,85,89,50,62,91,76,55,55,68,68,58,52,52,51,52,53,51,52,52,55,49,53,33,54,76,68,68,39,52,68,64,51,52,54,50,50,62,69,44,72,85,50,85,80,42,72,76,56,50,54,62,75,40,38,81,59,43,67,76,75,36,56,78,67,56,45,56,53,50,53,45,58,56,52,57,69,58,68,70,128

Sequence (85 aa):
MQISQPLTLDEIPEDEQEALLTKVATEIVRRRLTVPAILFLETCKPINFIGSQMLIALNPFVASIFNTAEYQKFALIIEKDANVN